Protein AF-A0A016W3Z8-F1 (afdb_monomer)

Foldseek 3Di:
DDPVLVVLLVQLLVLLCVLLPLVLCVLLLCQQAPAVSVCQQQPDWDWDQDPPPGTDIAGDDAGPSVVRSVVSSVVSCVVDDVVSCPDPVSLLSSLVSNLVSVLVSLVSSNVNGPYDPSSLRSVLVNLVVSCVRRPDCSSVVRRPCCSPVPPNPPPDD

Radius of gyration: 17.19 Å; Cα contacts (8 Å, |Δi|>4): 187; chains: 1; bounding box: 48×26×46 Å

Secondary structure (DSSP, 8-state):
--HHHHHHHHHHHHHHHHHT-TTTTHHHHHHHH-HHHHTTT---EEEEEETTTEEEEEE-S--HHHHHHHHHHHHHHHTS-HHHHTSHHHHHHHHHHHHHHHHHHHHHHHTT----HHHHHHHHHHHHHHHHHS--THHHIIIIIHHHSSS------

Organism: NCBI:txid53326

Solvent-accessible surface area (backbone atoms only — not comparable to full-atom values): 8679 Å² total; per-residue (Å²): 133,53,72,70,58,51,54,55,50,50,49,54,49,50,46,42,51,63,31,50,24,67,75,61,40,38,70,53,34,48,14,29,52,33,51,85,43,12,62,70,44,51,77,54,71,44,79,46,78,39,99,89,79,43,78,43,77,43,68,78,63,62,32,56,52,58,45,50,28,52,49,51,33,50,52,66,53,61,78,40,70,63,77,61,61,70,35,71,68,48,42,54,52,38,17,50,49,50,44,48,43,48,47,52,47,50,51,63,22,56,60,86,41,57,46,47,69,61,33,54,53,36,51,39,51,38,39,54,52,45,35,69,76,27,71,44,73,64,44,60,65,53,47,52,53,57,51,67,74,51,83,69,72,75,81,74,132

Nearest PDB structures (foldseek):
  7ope-assembly1_0  TM=2.082E-01  e=1.071E+00  Bacillus subtilis subsp. subtilis str. 168
  7asa-assembly1_0  TM=2.095E-01  e=1.855E+00  Bacillus subtilis subsp. subtilis str. 168
  6oe4-assembly1_A  TM=2.457E-01  e=7.893E+00  Human respiratory syncytial virus A2
  8oud-assembly1_C  TM=1.797E-01  e=3.923E+00  Homo sapiens

Structure (mmCIF, N/CA/C/O backbone):
data_AF-A0A016W3Z8-F1
#
_entry.id   AF-A0A016W3Z8-F1
#
loop_
_atom_site.group_PDB
_atom_site.id
_atom_site.type_symbol
_atom_site.label_atom_id
_atom_site.label_alt_id
_atom_site.label_comp_id
_atom_site.label_asym_id
_atom_site.label_entity_id
_atom_site.label_seq_id
_atom_site.pdbx_PDB_ins_code
_atom_site.Cartn_x
_atom_site.Cartn_y
_atom_site.Cartn_z
_atom_site.occupancy
_atom_site.B_iso_or_equiv
_atom_site.auth_seq_id
_atom_site.auth_comp_id
_atom_site.auth_asym_id
_atom_site.auth_atom_id
_atom_site.pdbx_PDB_model_num
ATOM 1 N N . MET A 1 1 ? 20.934 -11.470 -20.971 1.00 58.12 1 MET A N 1
ATOM 2 C CA . MET A 1 1 ? 20.064 -10.306 -20.715 1.00 58.12 1 MET A CA 1
ATOM 3 C C . MET A 1 1 ? 20.626 -9.186 -21.568 1.00 58.12 1 MET A C 1
ATOM 5 O O . MET A 1 1 ? 21.825 -8.957 -21.464 1.00 58.12 1 MET A O 1
ATOM 9 N N . SER A 1 2 ? 19.848 -8.621 -22.490 1.00 73.06 2 SER A N 1
ATOM 10 C CA . SER A 1 2 ? 20.344 -7.542 -23.360 1.00 73.06 2 SER A CA 1
ATOM 11 C C . SER A 1 2 ? 20.447 -6.221 -22.583 1.00 73.06 2 SER A C 1
ATOM 13 O O . SER A 1 2 ? 19.773 -6.058 -21.563 1.00 73.06 2 SER A O 1
ATOM 15 N N . ASP A 1 3 ? 21.268 -5.275 -23.049 1.00 68.25 3 ASP A N 1
ATOM 16 C CA . ASP A 1 3 ? 21.466 -3.980 -22.373 1.00 68.25 3 ASP A CA 1
ATOM 17 C C . ASP A 1 3 ? 20.152 -3.197 -22.217 1.00 68.25 3 ASP A C 1
ATOM 19 O O . ASP A 1 3 ? 19.869 -2.646 -21.153 1.00 68.25 3 ASP A O 1
ATOM 23 N N . GLU A 1 4 ? 19.273 -3.231 -23.222 1.00 63.00 4 GLU A N 1
ATOM 24 C CA . GLU A 1 4 ? 17.937 -2.630 -23.121 1.00 63.00 4 GLU A CA 1
ATOM 25 C C . GLU A 1 4 ? 17.085 -3.264 -22.015 1.00 63.00 4 GLU A C 1
ATOM 27 O O . GLU A 1 4 ? 16.373 -2.570 -21.290 1.00 63.00 4 GLU A O 1
ATOM 32 N N . GLU A 1 5 ? 17.150 -4.586 -21.865 1.00 62.00 5 GLU A N 1
ATOM 33 C CA . GLU A 1 5 ? 16.403 -5.321 -20.847 1.00 62.00 5 GLU A CA 1
ATOM 34 C C . GLU A 1 5 ? 16.927 -4.999 -19.436 1.00 62.00 5 GLU A C 1
ATOM 36 O O . GLU A 1 5 ? 16.145 -4.847 -18.497 1.00 62.00 5 GLU A O 1
ATOM 41 N N . TYR A 1 6 ? 18.242 -4.804 -19.286 1.00 67.81 6 TYR A N 1
ATOM 42 C CA . TYR A 1 6 ? 18.858 -4.339 -18.041 1.00 67.81 6 TYR A CA 1
ATOM 43 C C . TYR A 1 6 ? 18.392 -2.929 -17.647 1.00 67.81 6 TYR A C 1
ATOM 45 O O . TYR A 1 6 ? 17.962 -2.718 -16.508 1.00 67.81 6 TYR A O 1
ATOM 53 N N . HIS A 1 7 ? 18.413 -1.979 -18.585 1.00 72.06 7 HIS A N 1
ATOM 54 C CA . HIS A 1 7 ? 17.985 -0.600 -18.332 1.00 72.06 7 HIS A CA 1
ATOM 55 C C . HIS A 1 7 ? 16.496 -0.502 -17.975 1.00 72.06 7 HIS A C 1
ATOM 57 O O . HIS A 1 7 ? 16.128 0.229 -17.053 1.00 72.06 7 HIS A O 1
ATOM 63 N N . ARG A 1 8 ? 15.648 -1.297 -18.638 1.00 69.12 8 ARG A N 1
ATOM 64 C CA . ARG A 1 8 ? 14.203 -1.364 -18.361 1.00 69.12 8 ARG A CA 1
ATOM 65 C C . ARG A 1 8 ? 13.907 -1.906 -16.965 1.00 69.12 8 ARG A C 1
ATOM 67 O O . ARG A 1 8 ? 13.070 -1.355 -16.254 1.00 69.12 8 ARG A O 1
ATOM 74 N N . HIS A 1 9 ? 14.611 -2.960 -16.554 1.00 72.88 9 HIS A N 1
ATOM 75 C CA . HIS A 1 9 ? 14.478 -3.510 -15.206 1.00 72.88 9 HIS A CA 1
ATOM 76 C C . HIS A 1 9 ? 14.890 -2.508 -14.132 1.00 72.88 9 HIS A C 1
ATOM 78 O O . HIS A 1 9 ? 14.194 -2.360 -13.129 1.00 72.88 9 HIS A O 1
ATOM 84 N N . LYS A 1 10 ? 16.022 -1.834 -14.349 1.00 81.00 10 LYS A N 1
ATOM 85 C CA . LYS A 1 10 ? 16.549 -0.850 -13.411 1.00 81.00 10 LYS A CA 1
ATOM 86 C C . LYS A 1 10 ? 15.549 0.289 -13.189 1.00 81.00 10 LYS A C 1
ATOM 88 O O . LYS A 1 10 ? 15.242 0.595 -12.045 1.00 81.00 10 LYS A O 1
ATOM 93 N N . PHE A 1 11 ? 14.956 0.813 -14.262 1.00 84.12 11 PHE A N 1
ATOM 94 C CA . PHE A 1 11 ? 13.964 1.886 -14.168 1.00 84.12 11 PHE A CA 1
ATOM 95 C C . PHE A 1 11 ? 12.749 1.524 -13.301 1.00 84.12 11 PHE A C 1
ATOM 97 O O . PHE A 1 11 ? 12.389 2.293 -12.417 1.00 84.12 11 PHE A O 1
ATOM 104 N N . ALA A 1 12 ? 12.118 0.363 -13.525 1.00 81.9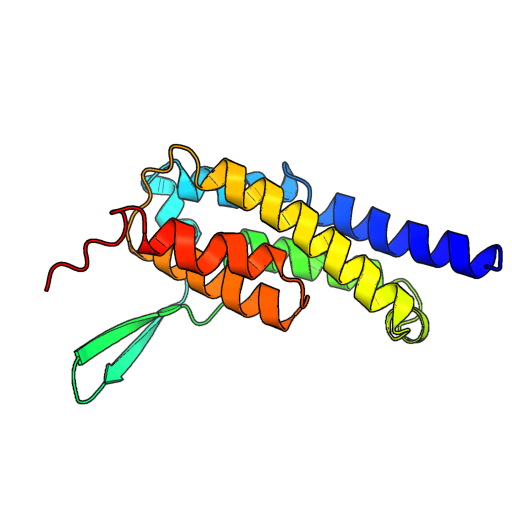4 12 ALA A N 1
ATOM 105 C CA . ALA A 1 12 ? 10.906 -0.010 -12.787 1.00 81.94 12 ALA A CA 1
ATOM 106 C C . ALA A 1 12 ? 11.166 -0.146 -11.275 1.00 81.94 12 ALA A C 1
ATOM 108 O O . ALA A 1 12 ? 10.349 0.283 -10.462 1.00 81.94 12 ALA A O 1
ATOM 109 N N . CYS A 1 13 ? 12.318 -0.709 -10.901 1.00 85.00 13 CYS A N 1
ATOM 110 C CA . CYS A 1 13 ? 12.738 -0.799 -9.505 1.00 85.00 13 CYS A CA 1
ATOM 111 C C . CYS A 1 13 ? 13.093 0.577 -8.918 1.00 85.00 13 CYS A C 1
ATOM 113 O O . CYS A 1 13 ? 12.725 0.858 -7.781 1.00 85.00 13 CYS A O 1
ATOM 115 N N . ASP A 1 14 ? 13.774 1.439 -9.675 1.00 88.31 14 ASP A N 1
ATOM 116 C CA . ASP A 1 14 ? 14.143 2.784 -9.218 1.00 88.31 14 ASP A CA 1
ATOM 117 C C . ASP A 1 14 ? 12.894 3.662 -9.006 1.00 88.31 14 ASP A C 1
ATOM 119 O O . ASP A 1 14 ? 12.776 4.324 -7.976 1.00 88.31 14 ASP A O 1
ATOM 123 N N . ALA A 1 15 ? 11.910 3.587 -9.911 1.00 87.31 15 ALA A N 1
ATOM 124 C CA . ALA A 1 15 ? 10.621 4.264 -9.758 1.00 87.31 15 ALA A CA 1
ATOM 125 C C . ALA A 1 15 ? 9.855 3.769 -8.519 1.00 87.31 15 ALA A C 1
ATOM 127 O O . ALA A 1 15 ? 9.306 4.575 -7.770 1.00 87.31 15 ALA A O 1
ATOM 128 N N . ALA A 1 16 ? 9.856 2.455 -8.258 1.00 88.62 16 ALA A N 1
ATOM 129 C CA . ALA A 1 16 ? 9.254 1.899 -7.046 1.00 88.62 16 ALA A CA 1
ATOM 130 C C . ALA A 1 16 ? 9.920 2.447 -5.776 1.00 88.62 16 ALA A C 1
ATOM 132 O O . ALA A 1 16 ? 9.219 2.883 -4.868 1.00 88.62 16 ALA A O 1
ATOM 133 N N . LYS A 1 17 ? 11.257 2.486 -5.729 1.00 89.31 17 LYS A N 1
ATOM 134 C CA . LYS A 1 17 ? 12.014 3.022 -4.584 1.00 89.31 17 LYS A CA 1
ATOM 135 C C . LYS A 1 17 ? 11.744 4.495 -4.326 1.00 89.31 17 LYS A C 1
ATOM 137 O O . LYS A 1 17 ? 11.668 4.901 -3.173 1.00 89.31 17 LYS A O 1
ATOM 142 N N . GLU A 1 18 ? 11.610 5.285 -5.383 1.00 89.44 18 GLU A N 1
ATOM 143 C CA . GLU A 1 18 ? 11.304 6.708 -5.274 1.00 89.44 18 GLU A CA 1
ATOM 144 C C . GLU A 1 18 ? 9.881 6.929 -4.737 1.00 89.44 18 GLU A C 1
ATOM 146 O O . GLU A 1 18 ? 9.680 7.639 -3.749 1.00 89.44 18 GLU A O 1
ATOM 151 N N . CYS A 1 19 ? 8.887 6.274 -5.342 1.00 89.75 19 CYS A N 1
ATOM 152 C CA . CYS A 1 19 ? 7.483 6.488 -4.994 1.00 89.75 19 CYS A CA 1
ATOM 153 C C . CYS A 1 19 ? 7.090 5.855 -3.650 1.00 89.75 19 CYS A C 1
ATOM 155 O O . CYS A 1 19 ? 6.269 6.423 -2.934 1.00 89.75 19 CYS A O 1
ATOM 157 N N . LEU A 1 20 ? 7.686 4.715 -3.288 1.00 89.69 20 LEU A N 1
ATOM 158 C CA . LEU A 1 20 ? 7.396 3.956 -2.062 1.00 89.69 20 LEU A CA 1
ATOM 159 C C . LEU A 1 20 ? 8.522 4.068 -1.026 1.00 89.69 20 LEU A C 1
ATOM 161 O O . LEU A 1 20 ? 8.727 3.164 -0.217 1.00 89.69 20 LEU A O 1
ATOM 165 N N . SER A 1 21 ? 9.281 5.163 -1.061 1.00 87.38 21 SER A N 1
ATOM 166 C CA . SER A 1 21 ? 10.305 5.427 -0.054 1.00 87.38 21 SER A CA 1
ATOM 167 C C . SER A 1 21 ? 9.687 5.546 1.348 1.00 87.38 21 SER A C 1
ATOM 169 O O . SER A 1 21 ? 8.541 5.978 1.503 1.00 87.38 21 SER A O 1
ATOM 171 N N . GLN A 1 22 ? 10.471 5.246 2.389 1.00 81.44 22 GLN A N 1
ATOM 172 C CA . GLN A 1 22 ? 10.055 5.469 3.781 1.00 81.44 22 GLN A CA 1
ATOM 173 C C . GLN A 1 22 ? 9.631 6.925 4.037 1.00 81.44 22 GLN A C 1
ATOM 175 O O . GLN A 1 22 ? 8.751 7.175 4.855 1.00 81.44 22 GLN A O 1
ATOM 180 N N . GLN A 1 23 ? 10.222 7.892 3.325 1.00 86.31 23 GLN A N 1
ATOM 181 C CA . GLN A 1 23 ? 9.833 9.297 3.424 1.00 86.31 23 GLN A CA 1
ATOM 182 C C . GLN A 1 23 ? 8.446 9.541 2.815 1.00 86.31 23 GLN A C 1
ATOM 184 O O . GLN A 1 23 ? 7.617 10.202 3.438 1.00 86.31 23 GLN A O 1
ATOM 189 N N . SER A 1 24 ? 8.173 8.981 1.632 1.00 86.62 24 SER A N 1
ATOM 190 C CA . SER A 1 24 ? 6.877 9.094 0.945 1.00 86.62 24 SER A CA 1
ATOM 191 C C . SER A 1 24 ? 5.747 8.463 1.759 1.00 86.62 24 SER A C 1
ATOM 193 O O . SER A 1 24 ? 4.626 8.967 1.776 1.00 86.62 24 SER A O 1
ATOM 195 N N . LEU A 1 25 ? 6.056 7.380 2.473 1.00 89.06 25 LEU A N 1
ATOM 196 C CA . LEU A 1 25 ? 5.115 6.656 3.322 1.00 89.06 25 LEU A CA 1
ATOM 197 C C . LEU A 1 25 ? 5.146 7.117 4.785 1.00 89.06 25 LEU A C 1
ATOM 199 O O . LEU A 1 25 ? 4.440 6.554 5.616 1.00 89.06 25 LEU A O 1
ATOM 203 N N . ARG A 1 26 ? 5.902 8.164 5.132 1.00 89.00 26 ARG A N 1
ATOM 204 C CA . ARG A 1 26 ? 5.995 8.642 6.517 1.00 89.00 26 ARG A CA 1
ATOM 205 C C . ARG A 1 26 ? 4.633 8.954 7.164 1.00 89.00 26 ARG A C 1
ATOM 207 O O . ARG A 1 26 ? 4.435 8.507 8.293 1.00 89.00 26 ARG A O 1
ATOM 214 N N . PRO A 1 27 ? 3.668 9.600 6.473 1.00 88.69 27 PRO A N 1
ATOM 215 C CA . PRO A 1 27 ? 2.341 9.850 7.044 1.00 88.69 27 PRO A CA 1
ATOM 216 C C . PRO A 1 27 ? 1.600 8.570 7.449 1.00 88.69 27 PRO A C 1
ATOM 218 O O . PRO A 1 27 ? 0.825 8.572 8.402 1.00 88.69 27 PRO A O 1
ATOM 221 N N . TYR A 1 28 ? 1.858 7.468 6.742 1.00 87.00 28 TYR A N 1
ATOM 222 C CA . TYR A 1 28 ? 1.313 6.157 7.071 1.00 87.00 28 TYR A CA 1
ATOM 223 C C . TYR A 1 28 ? 1.864 5.640 8.407 1.00 87.00 28 TYR A C 1
ATOM 225 O O . TYR A 1 28 ? 1.114 5.214 9.285 1.00 87.00 28 TYR A O 1
ATOM 233 N N . VAL A 1 29 ? 3.187 5.721 8.572 1.00 84.88 29 VAL A N 1
ATOM 234 C CA . VAL A 1 29 ? 3.901 5.296 9.786 1.00 84.88 29 VAL A CA 1
ATOM 235 C C . VAL A 1 29 ? 3.470 6.131 10.994 1.00 84.88 29 VAL A C 1
ATOM 237 O O . VAL A 1 29 ? 3.190 5.593 12.066 1.00 84.88 29 VAL A O 1
ATOM 240 N N . ASP A 1 30 ? 3.367 7.450 10.821 1.00 86.81 30 ASP A N 1
ATOM 241 C CA . ASP A 1 30 ? 2.950 8.360 11.892 1.00 86.81 30 ASP A CA 1
ATOM 242 C C . ASP A 1 30 ? 1.528 8.041 12.373 1.00 86.81 30 ASP A C 1
ATOM 244 O O . ASP A 1 30 ? 1.259 8.033 13.571 1.00 86.81 30 ASP A O 1
ATOM 248 N N . ALA A 1 31 ? 0.625 7.682 11.463 1.00 83.75 31 ALA A N 1
ATOM 249 C CA . ALA A 1 31 ? -0.743 7.319 11.808 1.00 83.75 31 ALA A CA 1
ATOM 250 C C . ALA A 1 31 ? -0.879 5.950 12.510 1.00 83.75 31 ALA A C 1
ATOM 252 O O . ALA A 1 31 ? -1.858 5.733 13.228 1.00 83.75 31 ALA A O 1
ATOM 253 N N . CYS A 1 32 ? 0.113 5.060 12.383 1.00 81.06 32 CYS A N 1
ATOM 254 C CA . CYS A 1 32 ? 0.196 3.809 13.152 1.00 81.06 32 CYS A CA 1
ATOM 255 C C . CYS A 1 32 ? 0.792 4.002 14.559 1.00 81.06 32 CYS A C 1
ATOM 257 O O . CYS A 1 32 ? 0.563 3.191 15.452 1.00 81.06 32 CYS A O 1
ATOM 259 N N . THR A 1 33 ? 1.552 5.074 14.776 1.00 81.88 33 THR A N 1
ATOM 260 C CA . THR A 1 33 ? 2.241 5.336 16.052 1.00 81.88 33 THR A CA 1
ATOM 261 C C . THR A 1 33 ? 1.570 6.429 16.880 1.00 81.88 33 THR A C 1
ATOM 263 O O . THR A 1 33 ? 1.765 6.486 18.091 1.00 81.88 33 THR A O 1
ATOM 266 N N . GLN A 1 34 ? 0.760 7.284 16.253 1.00 84.31 34 GLN A N 1
ATOM 267 C CA . GLN A 1 34 ? 0.099 8.415 16.894 1.00 84.31 34 GLN A CA 1
ATOM 268 C C . GLN A 1 34 ? -1.424 8.333 16.683 1.00 84.31 34 GLN A C 1
ATOM 270 O O . GLN A 1 34 ? -1.897 8.608 15.575 1.00 84.31 34 GLN A O 1
ATOM 275 N N . PRO A 1 35 ? -2.223 8.045 17.732 1.00 79.56 35 PRO A N 1
ATOM 276 C CA . PRO A 1 35 ? -3.679 7.891 17.629 1.00 79.56 35 PRO A CA 1
ATOM 277 C C . PRO A 1 35 ? -4.399 9.033 16.899 1.00 79.56 35 PRO A C 1
ATOM 279 O O . PRO A 1 35 ? -5.310 8.788 16.111 1.00 79.56 35 PRO A O 1
ATOM 282 N N . ALA A 1 36 ? -3.962 10.279 17.117 1.00 80.94 36 ALA A N 1
ATOM 283 C CA . ALA A 1 36 ? -4.549 11.467 16.494 1.00 80.94 36 ALA A CA 1
ATOM 284 C C . ALA A 1 36 ? -4.415 11.473 14.960 1.00 80.94 36 ALA A C 1
ATOM 286 O O . ALA A 1 36 ? -5.286 11.988 14.264 1.00 80.94 36 ALA A O 1
ATOM 287 N N . HIS A 1 37 ? -3.348 10.869 14.433 1.00 80.94 37 HIS A N 1
ATOM 288 C CA . HIS A 1 37 ? -3.103 10.756 12.997 1.00 80.94 37 HIS A CA 1
ATOM 289 C C . HIS A 1 37 ? -3.788 9.523 12.391 1.00 80.94 37 HIS A C 1
ATOM 291 O O . HIS A 1 37 ? -4.055 9.508 11.191 1.00 80.94 37 HIS A O 1
ATOM 297 N N . GLY A 1 38 ? -4.152 8.525 13.206 1.00 76.12 38 GLY A N 1
ATOM 298 C CA . GLY A 1 38 ? -4.851 7.310 12.770 1.00 76.12 38 GLY A CA 1
ATOM 299 C C . GLY A 1 38 ? -6.163 7.580 12.024 1.00 76.12 38 GLY A C 1
ATOM 300 O O . GLY A 1 38 ? -6.487 6.892 11.058 1.00 76.12 38 GLY A O 1
ATOM 301 N N . MET A 1 39 ? -6.880 8.643 12.399 1.00 72.81 39 MET A N 1
ATOM 302 C CA . MET A 1 39 ? -8.112 9.055 11.716 1.00 72.81 39 MET A CA 1
ATOM 303 C C . MET A 1 39 ? -7.898 9.552 10.280 1.00 72.81 39 MET A C 1
ATOM 305 O O . MET A 1 39 ? -8.839 9.529 9.495 1.00 72.81 39 MET A O 1
ATOM 309 N N . LEU A 1 40 ? -6.684 9.978 9.922 1.00 77.38 40 LEU A N 1
ATOM 310 C CA . LEU A 1 40 ? -6.346 10.421 8.562 1.00 77.38 40 LEU A CA 1
ATOM 311 C C . LEU A 1 40 ? -6.065 9.245 7.617 1.00 77.38 40 LEU A C 1
ATOM 313 O O . LEU A 1 40 ? -6.033 9.417 6.401 1.00 77.38 40 LEU A O 1
ATOM 317 N N . LEU A 1 41 ? -5.842 8.057 8.181 1.00 80.75 41 LEU A N 1
ATOM 318 C CA . LEU A 1 41 ? -5.525 6.830 7.455 1.00 80.75 41 LEU A CA 1
ATOM 319 C C . LEU A 1 41 ? -6.810 6.166 6.926 1.00 80.75 41 LEU A C 1
ATOM 321 O O . LEU A 1 41 ? -6.830 5.617 5.830 1.00 80.75 41 LEU A O 1
ATOM 325 N N . ALA A 1 42 ? -7.886 6.274 7.701 1.00 74.62 42 ALA A N 1
ATOM 326 C CA . ALA A 1 42 ? -9.110 5.500 7.581 1.00 74.62 42 ALA A CA 1
ATOM 327 C C . ALA A 1 42 ? -10.314 6.406 7.249 1.00 74.62 42 ALA A C 1
ATOM 329 O O . ALA A 1 42 ? -11.202 6.575 8.086 1.00 74.62 42 ALA A O 1
ATOM 330 N N . LEU A 1 43 ? -10.328 7.013 6.056 1.00 78.62 43 LEU A N 1
ATOM 331 C CA . LEU A 1 43 ? -11.289 8.073 5.702 1.00 78.62 43 LEU A CA 1
ATOM 332 C C . LEU A 1 43 ? -12.625 7.576 5.130 1.00 78.62 43 LEU A C 1
ATOM 334 O O . LEU A 1 43 ? -13.656 8.165 5.448 1.00 78.62 43 LEU A O 1
ATOM 338 N N . GLU A 1 44 ? -12.631 6.518 4.315 1.00 87.44 44 GLU A N 1
ATOM 339 C CA . GLU A 1 44 ? -13.855 6.034 3.657 1.00 87.44 44 GLU A CA 1
ATOM 340 C C . GLU A 1 44 ? -14.207 4.616 4.098 1.00 87.44 44 GLU A C 1
ATOM 342 O O . GLU A 1 44 ? -13.431 3.673 3.922 1.00 87.44 44 GLU A O 1
ATOM 347 N N . TRP A 1 45 ? -15.404 4.491 4.671 1.00 91.38 45 TRP A N 1
ATOM 348 C CA . TRP A 1 45 ? -15.914 3.264 5.263 1.00 91.38 45 TRP A CA 1
ATOM 349 C C . TRP A 1 45 ? -17.346 3.013 4.830 1.00 91.38 45 TRP A C 1
ATOM 351 O O . TRP A 1 45 ? -18.162 3.935 4.756 1.00 91.38 45 TRP A O 1
ATOM 361 N N . GLU A 1 46 ? -17.654 1.746 4.606 1.00 92.44 46 GLU A N 1
ATOM 362 C CA . GLU A 1 46 ? -18.998 1.270 4.329 1.00 92.44 46 GLU A CA 1
ATOM 363 C C . GLU A 1 46 ? -19.535 0.494 5.531 1.00 92.44 46 GLU A C 1
ATOM 365 O O . GLU A 1 46 ? -18.805 -0.240 6.203 1.00 92.44 46 GLU A O 1
ATOM 370 N N . ARG A 1 47 ? -20.831 0.671 5.804 1.00 93.06 47 ARG A N 1
ATOM 371 C CA . ARG A 1 47 ? -21.557 -0.111 6.803 1.00 93.06 47 ARG A CA 1
ATOM 372 C C . ARG A 1 47 ? -22.164 -1.321 6.111 1.00 93.06 47 ARG A C 1
ATOM 374 O O . ARG A 1 47 ? -23.032 -1.158 5.259 1.00 93.06 47 ARG A O 1
ATOM 381 N N . LEU A 1 48 ? -21.728 -2.510 6.503 1.00 91.44 48 LEU A N 1
ATOM 382 C CA . LEU A 1 48 ? -22.262 -3.774 6.012 1.00 91.44 48 LEU A CA 1
ATOM 383 C C . LEU A 1 48 ? -23.083 -4.431 7.115 1.00 91.44 48 LEU A C 1
ATOM 385 O O . LEU A 1 48 ? -22.595 -4.610 8.228 1.00 91.44 48 LEU A O 1
ATOM 389 N N . GLU A 1 49 ? -24.326 -4.785 6.810 1.00 94.06 49 GLU A N 1
ATOM 390 C CA . GLU A 1 49 ? -25.176 -5.573 7.700 1.00 94.06 49 GLU A CA 1
ATOM 391 C C . GLU A 1 49 ? -24.978 -7.057 7.384 1.00 94.06 49 GLU A C 1
ATOM 393 O O . GLU A 1 49 ? -25.223 -7.498 6.260 1.00 94.06 49 GLU A O 1
ATOM 398 N N . LEU A 1 50 ? -24.474 -7.810 8.361 1.00 91.31 50 LEU A N 1
ATOM 399 C CA . LEU A 1 50 ? -24.268 -9.251 8.266 1.00 91.31 50 LEU A CA 1
ATOM 400 C C . LEU A 1 50 ? -25.239 -9.965 9.204 1.00 91.31 50 LEU A C 1
ATOM 402 O O . LEU A 1 50 ? -25.322 -9.616 10.381 1.00 91.31 50 LEU A O 1
ATOM 406 N N . ASP A 1 51 ? -25.902 -11.007 8.704 1.00 87.88 51 ASP A N 1
ATOM 407 C CA . ASP A 1 51 ? -26.966 -11.730 9.419 1.00 87.88 51 ASP A CA 1
ATOM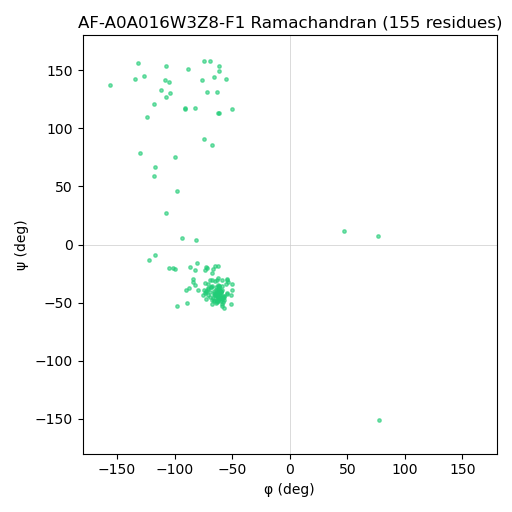 408 C C . ASP A 1 51 ? -26.545 -12.231 10.817 1.00 87.88 51 ASP A C 1
ATOM 410 O O . ASP A 1 51 ? -27.353 -12.283 11.741 1.00 87.88 51 ASP A O 1
ATOM 414 N N . GLU A 1 52 ? -25.270 -12.587 10.987 1.00 90.00 52 GLU A N 1
ATOM 415 C CA . GLU A 1 52 ? -24.741 -13.240 12.194 1.00 90.00 52 GLU A CA 1
ATOM 416 C C . GLU A 1 52 ? -24.032 -12.275 13.158 1.00 90.00 52 GLU A C 1
ATOM 418 O O . GLU A 1 52 ? -23.866 -12.588 14.337 1.00 90.00 52 GLU A O 1
ATOM 423 N N . VAL A 1 53 ? -23.586 -11.115 12.665 1.00 85.62 53 VAL A N 1
ATOM 424 C CA . VAL A 1 53 ? -22.684 -10.192 13.387 1.00 85.62 53 VAL A CA 1
ATOM 425 C C . VAL A 1 53 ? -23.305 -8.797 13.549 1.00 85.62 53 VAL A C 1
ATOM 427 O O . VAL A 1 53 ? -22.839 -7.995 14.356 1.00 85.62 53 VAL A O 1
ATOM 430 N N . GLY A 1 54 ? -24.387 -8.501 12.827 1.00 89.69 54 GLY A N 1
ATOM 431 C CA . GLY A 1 54 ? -24.996 -7.177 12.778 1.00 89.69 54 GLY A CA 1
ATOM 432 C C . GLY A 1 54 ? -24.217 -6.221 11.873 1.00 89.69 54 GLY A C 1
ATOM 433 O O . GLY A 1 54 ? -23.598 -6.629 10.891 1.00 89.69 54 GLY A O 1
ATOM 434 N N . ILE A 1 55 ? -24.275 -4.923 12.179 1.00 91.12 55 ILE A N 1
ATOM 435 C CA . ILE A 1 55 ? -23.651 -3.888 11.350 1.00 91.12 55 ILE A CA 1
ATOM 436 C C . ILE A 1 55 ? -22.163 -3.778 11.679 1.00 91.12 55 ILE A C 1
ATOM 438 O O . ILE A 1 55 ? -21.800 -3.358 12.778 1.00 91.12 55 ILE A O 1
ATOM 442 N N . ILE A 1 56 ? -21.316 -4.062 10.694 1.00 89.06 56 ILE A N 1
ATOM 443 C CA . ILE A 1 56 ? -19.875 -3.823 10.752 1.00 89.06 56 ILE A CA 1
ATOM 444 C C . ILE A 1 56 ? -19.490 -2.643 9.860 1.00 89.06 56 ILE A C 1
ATOM 446 O O . ILE A 1 56 ? -20.158 -2.345 8.872 1.00 89.06 56 ILE A O 1
ATOM 450 N N . GLU A 1 57 ? -18.397 -1.971 10.200 1.00 89.19 57 GLU A N 1
ATOM 451 C CA . GLU A 1 57 ? -17.779 -0.959 9.345 1.00 89.19 57 GLU A CA 1
ATOM 452 C C . GLU A 1 57 ? -16.534 -1.562 8.700 1.00 89.19 57 GLU A C 1
ATOM 454 O O . GLU A 1 57 ? -15.688 -2.123 9.401 1.00 89.19 57 GLU A O 1
ATOM 459 N N . VAL A 1 58 ? -16.404 -1.430 7.379 1.00 89.12 58 VAL A N 1
ATOM 460 C CA . VAL A 1 58 ? -15.212 -1.869 6.640 1.00 89.12 58 VAL A CA 1
ATOM 461 C C . VAL A 1 58 ? -14.639 -0.746 5.774 1.00 89.12 58 VAL A C 1
ATOM 463 O O . VAL A 1 58 ? -15.411 0.048 5.231 1.00 89.12 58 VAL A O 1
ATOM 466 N N . PRO A 1 59 ? -13.308 -0.660 5.611 1.00 91.75 59 PRO A N 1
ATOM 467 C CA . PRO A 1 59 ? -12.708 0.244 4.644 1.00 91.75 59 PRO A CA 1
ATOM 468 C C . PRO A 1 59 ? -13.080 -0.172 3.224 1.00 91.75 59 PRO A C 1
ATOM 470 O O . PRO A 1 59 ? -13.138 -1.366 2.920 1.00 91.75 59 PRO A O 1
ATOM 473 N N . ILE A 1 60 ? -13.270 0.814 2.349 1.00 91.44 60 ILE A N 1
ATOM 474 C CA . ILE A 1 60 ? -13.572 0.579 0.925 1.00 91.44 60 ILE A CA 1
ATOM 475 C C . ILE A 1 60 ? -12.503 1.120 -0.027 1.00 91.44 60 ILE A C 1
ATOM 477 O O . ILE A 1 60 ? -12.518 0.814 -1.219 1.00 91.44 60 ILE A O 1
ATOM 481 N N . VAL A 1 61 ? -11.542 1.884 0.493 1.00 91.75 61 VAL A N 1
ATOM 482 C CA . VAL A 1 61 ? -10.431 2.451 -0.276 1.00 91.75 61 VAL A CA 1
ATOM 483 C C . VAL A 1 61 ? -9.103 2.213 0.424 1.00 91.75 61 VAL A C 1
ATOM 485 O O . VAL A 1 61 ? -9.039 2.023 1.640 1.00 91.75 61 VAL A O 1
ATOM 488 N N . LEU A 1 62 ? -8.031 2.226 -0.369 1.00 91.88 62 LEU A N 1
ATOM 489 C CA . LEU A 1 62 ? -6.673 2.255 0.160 1.00 91.88 62 LEU A CA 1
ATOM 490 C C . LEU A 1 62 ? -6.463 3.523 0.980 1.00 91.88 62 LEU A C 1
ATOM 492 O O . LEU A 1 62 ? -7.006 4.578 0.648 1.00 91.88 62 LEU A O 1
ATOM 496 N N . SER A 1 63 ? -5.607 3.438 1.991 1.00 91.62 63 SER A N 1
ATOM 497 C CA . SER A 1 63 ? -5.242 4.625 2.755 1.00 91.62 63 SER A CA 1
ATOM 498 C C . SER A 1 63 ? -4.686 5.743 1.859 1.00 91.62 63 SER A C 1
ATOM 500 O O . SER A 1 63 ? -3.921 5.464 0.926 1.00 91.62 63 SER A O 1
ATOM 502 N N . PRO A 1 64 ? -4.998 7.024 2.134 1.00 91.25 64 PRO A N 1
ATOM 503 C CA . PRO A 1 64 ? -4.591 8.128 1.264 1.00 91.25 64 PRO A CA 1
ATOM 504 C C . PRO A 1 64 ? -3.079 8.205 0.979 1.00 91.25 64 PRO A C 1
ATOM 506 O O . PRO A 1 64 ? -2.711 8.430 -0.181 1.00 91.25 64 PRO A O 1
ATOM 509 N N . PRO A 1 65 ? -2.173 7.985 1.963 1.00 90.56 65 PRO A N 1
ATOM 510 C CA . PRO A 1 65 ? -0.735 7.976 1.694 1.00 90.56 65 PRO A CA 1
ATOM 511 C C . PRO A 1 65 ? -0.334 6.868 0.716 1.00 90.56 65 PRO A C 1
ATOM 513 O O . PRO A 1 65 ? 0.448 7.103 -0.207 1.00 90.56 65 PRO A O 1
ATOM 516 N N . LEU A 1 66 ? -0.909 5.673 0.874 1.00 90.88 66 LEU A N 1
ATOM 517 C CA . LEU A 1 66 ? -0.615 4.533 0.016 1.00 90.88 66 LEU A CA 1
ATOM 518 C C . LEU A 1 66 ? -1.206 4.716 -1.385 1.00 90.88 66 LEU A C 1
ATOM 520 O O . LEU A 1 66 ? -0.515 4.483 -2.377 1.00 90.88 66 LEU A O 1
ATOM 524 N N . GLN A 1 67 ? -2.449 5.189 -1.481 1.00 91.75 67 GLN A N 1
ATOM 525 C CA . GLN A 1 67 ? -3.095 5.516 -2.751 1.00 91.75 67 GLN A CA 1
ATOM 526 C C . GLN A 1 67 ? -2.279 6.551 -3.535 1.00 91.75 67 GLN A C 1
ATOM 528 O O . GLN A 1 67 ? -2.032 6.363 -4.725 1.00 91.75 67 GLN A O 1
ATOM 533 N N . THR A 1 68 ? -1.806 7.604 -2.862 1.00 92.38 68 THR A N 1
ATOM 534 C CA . THR A 1 68 ? -0.967 8.648 -3.471 1.00 92.38 68 THR A CA 1
ATOM 535 C C . THR A 1 68 ? 0.346 8.071 -3.994 1.00 92.38 68 THR A C 1
ATOM 537 O O . THR A 1 68 ? 0.728 8.339 -5.135 1.00 92.38 68 THR A O 1
ATOM 540 N N . ALA A 1 69 ? 1.020 7.237 -3.199 1.00 92.31 69 ALA A N 1
ATOM 541 C CA . ALA A 1 69 ? 2.283 6.620 -3.590 1.00 92.31 69 ALA A CA 1
ATOM 542 C C . ALA A 1 69 ? 2.120 5.661 -4.784 1.00 92.31 69 ALA A C 1
ATOM 544 O O . ALA A 1 69 ? 2.914 5.695 -5.728 1.00 92.31 69 ALA A O 1
ATOM 545 N N . LEU A 1 70 ? 1.065 4.841 -4.785 1.00 92.00 70 LEU A N 1
ATOM 546 C CA . LEU A 1 70 ? 0.759 3.930 -5.891 1.00 92.00 70 LEU A CA 1
ATOM 547 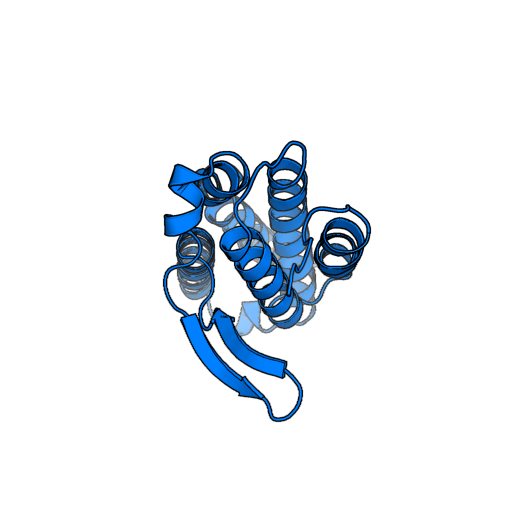C C . LEU A 1 70 ? 0.330 4.677 -7.154 1.00 92.00 70 LEU A C 1
ATOM 549 O O . LEU A 1 70 ? 0.713 4.278 -8.254 1.00 92.00 70 LEU A O 1
ATOM 553 N N . PHE A 1 71 ? -0.416 5.772 -7.012 1.00 92.12 71 PHE A N 1
ATOM 554 C CA . PHE A 1 71 ? -0.758 6.635 -8.135 1.00 92.12 71 PHE A CA 1
ATOM 555 C C . PHE A 1 71 ? 0.501 7.260 -8.745 1.00 92.12 71 PHE A C 1
ATOM 557 O O . PHE A 1 71 ? 0.709 7.144 -9.952 1.00 92.12 71 PHE A O 1
ATOM 564 N N . ALA A 1 72 ? 1.39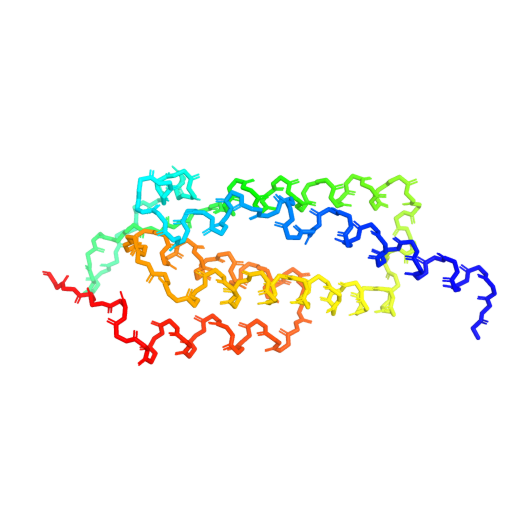2 7.823 -7.924 1.00 91.81 72 ALA A N 1
ATOM 565 C CA . ALA A 1 72 ? 2.669 8.368 -8.385 1.00 91.81 72 ALA A CA 1
ATOM 566 C C . ALA A 1 72 ? 3.519 7.309 -9.106 1.00 91.81 72 ALA A C 1
ATOM 568 O O . ALA A 1 72 ? 4.034 7.570 -10.196 1.00 91.81 72 ALA A O 1
ATOM 569 N N . LEU A 1 73 ? 3.593 6.093 -8.549 1.00 90.38 73 LEU A N 1
ATOM 570 C CA . LEU A 1 73 ? 4.255 4.964 -9.198 1.00 90.38 73 LEU A CA 1
ATOM 571 C C . LEU A 1 73 ? 3.612 4.659 -10.555 1.00 90.38 73 LEU A C 1
ATOM 573 O O . LEU A 1 73 ? 4.319 4.519 -11.548 1.00 90.38 73 LEU A O 1
ATOM 577 N N . SER A 1 74 ? 2.281 4.596 -10.625 1.00 88.38 74 SER A N 1
ATOM 578 C CA . SER A 1 74 ? 1.565 4.320 -11.874 1.00 88.38 74 SER A CA 1
ATOM 579 C C . SER A 1 74 ? 1.836 5.374 -12.952 1.00 88.38 74 SER A C 1
ATOM 581 O O . SER A 1 74 ? 2.068 5.008 -14.103 1.00 88.38 74 SER A O 1
ATOM 583 N N . CYS A 1 75 ? 1.910 6.655 -12.578 1.00 88.62 75 CYS A N 1
ATOM 584 C CA . CYS A 1 75 ? 2.258 7.746 -13.486 1.00 88.62 75 CYS A CA 1
ATOM 585 C C . CYS A 1 75 ? 3.686 7.587 -14.017 1.00 88.62 75 CYS A C 1
ATOM 587 O O . CYS A 1 75 ? 3.895 7.586 -15.229 1.00 88.62 75 CYS A O 1
ATOM 589 N N . ARG A 1 76 ? 4.658 7.365 -13.122 1.00 86.94 76 ARG A N 1
ATOM 590 C CA . ARG A 1 76 ? 6.073 7.179 -13.489 1.00 86.94 76 ARG A CA 1
ATOM 591 C C . ARG A 1 76 ? 6.299 5.957 -14.366 1.00 86.94 76 ARG A C 1
ATOM 593 O O . ARG A 1 76 ? 7.121 5.983 -15.275 1.00 86.94 76 ARG A O 1
ATOM 600 N N . LEU A 1 77 ? 5.561 4.884 -14.114 1.00 84.25 77 LEU A N 1
ATOM 601 C CA . LEU A 1 77 ? 5.590 3.696 -14.953 1.00 84.25 77 LEU A CA 1
ATOM 602 C C . LEU A 1 77 ? 4.910 3.949 -16.311 1.00 84.25 77 LEU A C 1
ATOM 604 O O . LEU A 1 77 ? 5.408 3.471 -17.327 1.00 84.25 77 LEU A O 1
ATOM 608 N N . GLY A 1 78 ? 3.822 4.725 -16.349 1.00 81.50 78 GLY A N 1
ATOM 609 C CA . GLY A 1 78 ? 3.078 5.068 -17.566 1.00 81.50 78 GLY A CA 1
ATOM 610 C C . GLY A 1 78 ? 3.828 5.970 -18.552 1.00 81.50 78 GLY A C 1
ATOM 611 O O . GLY A 1 78 ? 3.565 5.900 -19.752 1.00 81.50 78 GLY A O 1
ATOM 612 N N . GLU A 1 79 ? 4.800 6.758 -18.083 1.00 79.19 79 GLU A N 1
ATOM 613 C CA . GLU A 1 79 ? 5.731 7.510 -18.943 1.00 79.19 79 GLU A CA 1
ATOM 614 C C . GLU A 1 79 ? 6.593 6.588 -19.827 1.00 79.19 79 GLU A C 1
ATOM 616 O O . GLU A 1 79 ? 7.126 7.011 -20.855 1.00 79.19 79 GLU A O 1
ATOM 621 N N . VAL A 1 80 ? 6.699 5.305 -19.468 1.00 68.88 80 VAL A N 1
ATOM 622 C CA . VAL A 1 80 ? 7.395 4.277 -20.240 1.00 68.88 80 VAL A CA 1
ATOM 623 C C . VAL A 1 80 ? 6.368 3.387 -20.940 1.00 68.88 80 VAL A C 1
ATOM 625 O O . VAL A 1 80 ? 5.338 3.027 -20.382 1.00 68.88 80 VAL A O 1
ATOM 628 N N . CYS A 1 81 ? 6.637 3.000 -22.192 1.00 65.81 81 CYS A N 1
ATOM 629 C CA . CYS A 1 81 ? 5.702 2.220 -23.007 1.00 65.81 81 CYS A CA 1
ATOM 630 C C . CYS A 1 81 ? 5.161 0.977 -22.260 1.00 65.81 81 CYS A C 1
ATOM 632 O O . CYS A 1 81 ? 5.914 0.051 -21.947 1.00 65.81 81 CYS A O 1
ATOM 634 N N . VAL A 1 82 ? 3.840 0.953 -22.031 1.00 65.31 82 VAL A N 1
ATOM 635 C CA . VAL A 1 82 ? 3.082 -0.029 -21.224 1.00 65.31 82 VAL A CA 1
ATOM 636 C C . VAL A 1 82 ? 3.401 -1.484 -21.584 1.00 65.31 82 VAL A C 1
ATOM 638 O O . VAL A 1 82 ? 3.472 -2.338 -20.701 1.00 65.31 82 VAL A O 1
ATOM 641 N N . ALA A 1 83 ? 3.684 -1.773 -22.859 1.00 66.62 83 ALA A N 1
ATOM 642 C CA . ALA A 1 83 ? 4.056 -3.111 -23.327 1.00 66.62 83 ALA A CA 1
ATOM 643 C C . ALA A 1 83 ? 5.256 -3.718 -22.562 1.00 66.62 83 ALA A C 1
ATOM 645 O O . ALA A 1 83 ? 5.317 -4.932 -22.374 1.00 66.62 83 ALA A O 1
ATOM 646 N N . HIS A 1 84 ? 6.175 -2.887 -22.058 1.00 64.25 84 HIS A N 1
ATOM 647 C CA . HIS A 1 84 ? 7.367 -3.319 -21.318 1.00 64.25 84 HIS A CA 1
ATOM 648 C C . HIS A 1 84 ? 7.050 -3.796 -19.893 1.00 64.25 84 HIS A C 1
ATOM 650 O O . HIS A 1 84 ? 7.604 -4.794 -19.421 1.00 64.25 84 HIS A O 1
ATOM 656 N N . LEU A 1 85 ? 6.119 -3.113 -19.223 1.00 65.69 85 LEU A N 1
ATOM 657 C CA . LEU A 1 85 ? 5.655 -3.441 -17.870 1.00 65.69 85 LEU A CA 1
ATOM 658 C C . LEU A 1 85 ? 4.781 -4.693 -17.853 1.00 65.69 85 LEU A C 1
ATOM 660 O O . LEU A 1 85 ? 4.639 -5.348 -16.824 1.00 65.69 85 LEU A O 1
ATOM 664 N N . LEU A 1 86 ? 4.231 -5.064 -19.009 1.00 69.25 86 LEU A N 1
ATOM 665 C CA . LEU A 1 86 ? 3.445 -6.276 -19.195 1.00 69.25 86 LEU A CA 1
ATOM 666 C C . LEU A 1 86 ? 4.304 -7.539 -19.399 1.00 69.25 86 LEU A C 1
ATOM 668 O O . LEU A 1 86 ? 3.752 -8.629 -19.582 1.00 69.25 86 LEU A O 1
ATOM 672 N N . SER A 1 87 ? 5.634 -7.465 -19.314 1.00 81.69 87 SER A N 1
ATOM 673 C CA . SER A 1 87 ? 6.454 -8.681 -19.278 1.00 81.69 87 SER A CA 1
ATOM 674 C C . SER A 1 87 ? 6.390 -9.359 -17.900 1.00 81.69 87 SER A C 1
ATOM 676 O O . SER A 1 87 ? 6.364 -8.714 -16.849 1.00 81.69 87 SER A O 1
ATOM 678 N N . ARG A 1 88 ? 6.360 -10.699 -17.882 1.00 82.44 88 ARG A N 1
ATOM 679 C CA . ARG A 1 88 ? 6.256 -11.483 -16.635 1.00 82.44 88 ARG A CA 1
ATOM 680 C C . ARG A 1 88 ? 7.449 -11.250 -15.699 1.00 82.44 88 ARG A C 1
ATOM 682 O O . ARG A 1 88 ? 7.262 -11.220 -14.485 1.00 82.44 88 ARG A O 1
ATOM 689 N N . SER A 1 89 ? 8.653 -11.101 -16.251 1.00 81.81 89 SER A N 1
ATOM 690 C CA . SER A 1 89 ? 9.891 -10.857 -15.501 1.00 81.81 89 SER A CA 1
ATOM 691 C C . SER A 1 89 ? 9.873 -9.499 -14.800 1.00 81.81 89 SER A C 1
ATOM 693 O O . SER A 1 89 ? 10.121 -9.447 -13.594 1.00 81.81 89 SER A O 1
ATOM 695 N N . VAL A 1 90 ? 9.516 -8.428 -15.518 1.00 81.19 90 VAL A N 1
ATOM 696 C CA . VAL A 1 90 ? 9.404 -7.074 -14.953 1.00 81.19 90 VAL A CA 1
ATOM 697 C C . VAL A 1 90 ? 8.331 -7.044 -13.870 1.00 81.19 90 VAL A C 1
ATOM 699 O O . VAL A 1 90 ? 8.632 -6.614 -12.760 1.00 81.19 90 VAL A O 1
ATOM 702 N N . ARG A 1 91 ? 7.126 -7.581 -14.127 1.00 83.19 91 ARG A N 1
ATOM 703 C CA . ARG A 1 91 ? 6.053 -7.621 -13.114 1.00 83.19 91 ARG A CA 1
ATOM 704 C C . ARG A 1 91 ? 6.462 -8.351 -11.844 1.00 83.19 91 ARG A C 1
ATOM 706 O O . ARG A 1 91 ? 6.216 -7.842 -10.760 1.00 83.19 91 ARG A O 1
ATOM 713 N N . LYS A 1 92 ? 7.089 -9.528 -11.963 1.00 85.50 92 LYS A N 1
ATOM 714 C 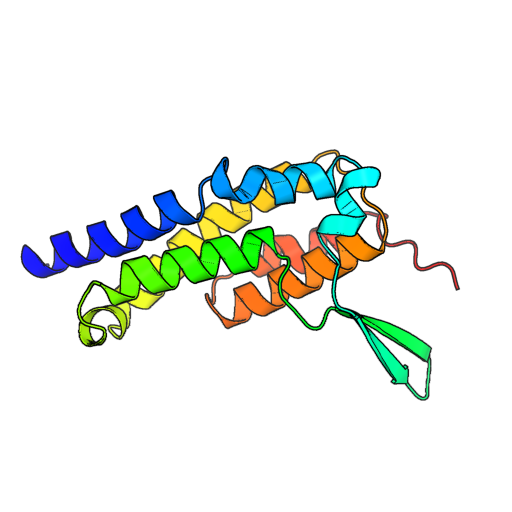CA . LYS A 1 92 ? 7.504 -10.314 -10.792 1.00 85.50 92 LYS A CA 1
ATOM 715 C C . LYS A 1 92 ? 8.535 -9.559 -9.950 1.00 85.50 92 LYS A C 1
ATOM 717 O O . LYS A 1 92 ? 8.447 -9.574 -8.730 1.00 85.50 92 LYS A O 1
ATOM 722 N N . ARG A 1 93 ? 9.507 -8.901 -10.587 1.00 84.69 93 ARG A N 1
ATOM 723 C CA . ARG A 1 93 ? 10.539 -8.129 -9.876 1.00 84.69 93 ARG A CA 1
ATOM 724 C C . ARG A 1 93 ? 9.991 -6.839 -9.280 1.00 84.69 93 ARG A C 1
ATOM 726 O O . ARG A 1 93 ? 10.329 -6.528 -8.149 1.00 84.69 93 ARG A O 1
ATOM 733 N N . LEU A 1 94 ? 9.130 -6.133 -10.011 1.00 86.31 94 LEU A N 1
ATOM 734 C CA . LEU A 1 94 ? 8.435 -4.957 -9.500 1.00 86.31 94 LEU A CA 1
ATOM 735 C C . LEU A 1 94 ? 7.589 -5.324 -8.280 1.00 86.31 94 LEU A C 1
ATOM 737 O O . LEU A 1 94 ? 7.728 -4.684 -7.249 1.00 86.31 94 LEU A O 1
ATOM 741 N N . ALA A 1 95 ? 6.784 -6.388 -8.370 1.00 87.50 95 ALA A N 1
ATOM 742 C CA . ALA A 1 95 ? 6.005 -6.886 -7.241 1.00 87.50 95 ALA A CA 1
ATOM 743 C C . ALA A 1 95 ? 6.903 -7.228 -6.048 1.00 87.50 95 ALA A C 1
ATOM 745 O O . ALA A 1 95 ? 6.617 -6.800 -4.939 1.00 87.50 95 ALA A O 1
ATOM 746 N N . ALA A 1 96 ? 8.030 -7.905 -6.283 1.00 87.62 96 ALA A N 1
ATOM 747 C CA . ALA A 1 96 ? 8.983 -8.224 -5.229 1.00 87.62 96 ALA A CA 1
ATOM 748 C C . ALA A 1 96 ? 9.630 -6.980 -4.588 1.00 87.62 96 ALA A C 1
ATOM 750 O O . ALA A 1 96 ? 9.886 -6.991 -3.385 1.00 87.62 96 ALA A O 1
ATOM 751 N N . GLU A 1 97 ? 9.918 -5.930 -5.357 1.00 89.88 97 GLU A N 1
ATOM 752 C CA . GLU A 1 97 ? 10.498 -4.682 -4.843 1.00 89.88 97 GLU A CA 1
ATOM 753 C C . GLU A 1 97 ? 9.459 -3.876 -4.052 1.00 89.88 97 GLU A C 1
ATOM 755 O O . GLU A 1 97 ? 9.715 -3.461 -2.926 1.00 89.88 97 GLU A O 1
ATOM 760 N N . VAL A 1 98 ? 8.256 -3.723 -4.608 1.00 88.81 98 VAL A N 1
ATOM 761 C CA . VAL A 1 98 ? 7.119 -3.054 -3.960 1.00 88.81 98 VAL A CA 1
ATOM 762 C C . VAL A 1 98 ? 6.758 -3.767 -2.656 1.00 88.81 98 VAL A C 1
ATOM 764 O O . VAL A 1 98 ? 6.637 -3.122 -1.616 1.00 88.81 98 VAL A O 1
ATOM 767 N N . ALA A 1 99 ? 6.684 -5.100 -2.685 1.00 87.12 99 ALA A N 1
ATOM 768 C CA . ALA A 1 99 ? 6.470 -5.921 -1.502 1.00 87.12 99 ALA A CA 1
ATOM 769 C C . ALA A 1 99 ? 7.563 -5.733 -0.463 1.00 87.12 99 ALA A C 1
ATOM 771 O O . ALA A 1 99 ? 7.250 -5.635 0.715 1.00 87.12 99 ALA A O 1
ATOM 772 N N . HIS A 1 100 ? 8.829 -5.642 -0.877 1.00 87.69 100 HIS A N 1
ATOM 773 C CA . HIS A 1 100 ? 9.933 -5.400 0.044 1.00 87.69 100 HIS A CA 1
ATOM 774 C C . HIS A 1 100 ? 9.827 -4.046 0.751 1.00 87.69 100 HIS A C 1
ATOM 776 O O . HIS A 1 100 ? 9.945 -3.991 1.973 1.00 87.69 100 HIS A O 1
ATOM 782 N N . LEU A 1 101 ? 9.609 -2.972 -0.011 1.00 87.38 101 LEU A N 1
ATOM 783 C CA . LEU A 1 101 ? 9.561 -1.603 0.509 1.00 87.38 101 LEU A CA 1
ATOM 784 C C . LEU A 1 101 ? 8.371 -1.404 1.450 1.00 87.38 101 LEU A C 1
ATOM 786 O O . LEU A 1 101 ? 8.515 -0.832 2.534 1.00 87.38 101 LEU A O 1
ATOM 790 N N . LEU A 1 102 ? 7.207 -1.927 1.057 1.00 85.00 102 LEU A N 1
ATOM 791 C CA . LEU A 1 102 ? 6.008 -1.882 1.883 1.00 85.00 102 LEU A CA 1
ATOM 792 C C . LEU A 1 102 ? 6.178 -2.746 3.127 1.00 85.00 102 LEU A C 1
ATOM 794 O O . LEU A 1 102 ? 5.946 -2.252 4.219 1.00 85.00 102 LEU A O 1
ATOM 798 N N . ALA A 1 103 ? 6.661 -3.981 2.993 1.00 81.50 103 ALA A N 1
ATOM 799 C CA . ALA A 1 103 ? 6.974 -4.846 4.129 1.00 81.50 103 ALA A CA 1
ATOM 800 C C . ALA A 1 103 ? 7.859 -4.146 5.162 1.00 81.50 103 ALA A C 1
ATOM 802 O O . ALA A 1 103 ? 7.519 -4.123 6.341 1.00 81.50 103 A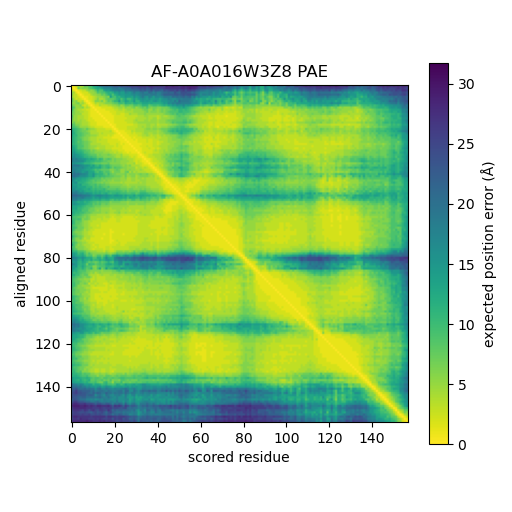LA A O 1
ATOM 803 N N . LEU A 1 104 ? 8.968 -3.547 4.720 1.00 84.38 104 LEU A N 1
ATOM 804 C CA . LEU A 1 104 ? 9.887 -2.829 5.599 1.00 84.38 104 LEU A CA 1
ATOM 805 C C . LEU A 1 104 ? 9.166 -1.690 6.333 1.00 84.38 104 LEU A C 1
ATOM 807 O O . LEU A 1 104 ? 9.146 -1.657 7.557 1.00 84.38 104 LEU A O 1
ATOM 811 N N . THR A 1 105 ? 8.485 -0.823 5.583 1.00 83.44 105 THR A N 1
ATOM 812 C CA . THR A 1 105 ? 7.746 0.320 6.141 1.00 83.44 105 THR A CA 1
ATOM 813 C C . THR A 1 105 ? 6.660 -0.111 7.129 1.00 83.44 105 THR A C 1
ATOM 815 O O . THR A 1 105 ? 6.478 0.520 8.165 1.00 83.44 105 THR A O 1
ATOM 818 N N . LEU A 1 106 ? 5.935 -1.186 6.817 1.00 79.56 106 LEU A N 1
ATOM 819 C CA . LEU A 1 106 ? 4.876 -1.723 7.664 1.00 79.56 106 LEU A CA 1
ATOM 820 C C . LEU A 1 106 ? 5.434 -2.383 8.928 1.00 79.56 106 LEU A C 1
ATOM 822 O O . LEU A 1 106 ? 4.846 -2.225 9.992 1.00 79.56 106 LEU A O 1
ATOM 826 N N . THR A 1 107 ? 6.568 -3.084 8.830 1.00 79.31 107 THR A N 1
ATOM 827 C CA . THR A 1 107 ? 7.265 -3.654 9.997 1.00 79.31 107 THR A CA 1
ATOM 828 C C . THR A 1 107 ? 7.586 -2.549 10.989 1.00 79.31 107 THR A C 1
ATOM 830 O O . THR A 1 107 ? 7.151 -2.607 12.139 1.00 79.31 107 THR A O 1
ATOM 833 N N . ASP A 1 108 ? 8.268 -1.515 10.496 1.00 78.62 108 ASP A N 1
ATOM 834 C CA . ASP A 1 108 ? 8.694 -0.367 11.290 1.00 78.62 108 ASP A CA 1
ATOM 835 C C . ASP A 1 108 ? 7.483 0.372 11.880 1.00 78.62 108 ASP A C 1
ATOM 837 O O . ASP A 1 108 ? 7.537 0.869 13.001 1.00 78.62 108 ASP A O 1
ATOM 841 N N . ALA A 1 109 ? 6.370 0.438 11.138 1.00 77.81 109 ALA A N 1
ATOM 842 C CA . ALA A 1 109 ? 5.148 1.097 11.589 1.00 77.81 109 ALA A CA 1
ATOM 843 C C . ALA A 1 109 ? 4.411 0.335 12.695 1.00 77.81 109 ALA A C 1
ATOM 845 O O . ALA A 1 109 ? 3.777 0.969 13.535 1.00 77.81 109 ALA A O 1
ATOM 846 N N . ILE A 1 110 ? 4.442 -1.001 12.680 1.00 79.06 110 ILE A N 1
ATOM 847 C CA . ILE A 1 110 ? 3.727 -1.856 13.642 1.00 79.06 110 ILE A CA 1
ATOM 848 C C . ILE A 1 110 ? 4.540 -2.033 14.933 1.00 79.06 110 ILE A C 1
ATOM 850 O O . ILE A 1 110 ? 3.959 -2.203 16.018 1.00 79.06 110 ILE A O 1
ATOM 854 N N . GLU A 1 111 ? 5.869 -1.988 14.832 1.00 75.12 111 GLU A N 1
ATOM 855 C CA . GLU A 1 111 ? 6.777 -2.049 15.973 1.00 75.12 111 GLU A CA 1
ATOM 856 C C . GLU A 1 111 ? 6.551 -0.838 16.897 1.00 75.12 111 GLU A C 1
ATOM 858 O O . GLU A 1 111 ? 6.756 0.313 16.532 1.00 75.12 111 GLU A O 1
ATOM 863 N N . GLY A 1 112 ? 6.044 -1.087 18.109 1.00 67.50 112 GLY A N 1
ATOM 864 C CA . GLY A 1 112 ? 5.704 -0.022 19.064 1.00 67.50 112 GLY A CA 1
ATOM 865 C C . GLY A 1 112 ? 4.401 0.743 18.779 1.00 67.50 112 GLY A C 1
ATOM 866 O O . GLY A 1 112 ? 4.111 1.705 19.484 1.00 67.50 112 GLY A O 1
ATOM 867 N N . ALA A 1 113 ? 3.594 0.318 17.802 1.00 75.06 113 ALA A N 1
ATOM 868 C CA . ALA A 1 113 ? 2.334 0.983 17.460 1.00 75.06 113 ALA A CA 1
ATOM 869 C C . ALA A 1 113 ? 1.295 0.964 18.594 1.00 75.06 113 ALA A C 1
ATOM 871 O O . ALA A 1 113 ? 0.957 -0.112 19.103 1.00 75.06 113 ALA A O 1
ATOM 872 N N . ASP A 1 114 ? 0.718 2.133 18.872 1.00 76.38 114 ASP A N 1
ATOM 873 C CA . ASP A 1 114 ? -0.452 2.361 19.731 1.00 76.38 114 ASP A CA 1
ATOM 874 C C . ASP A 1 114 ? -1.587 2.971 18.889 1.00 76.38 114 ASP A C 1
ATOM 876 O O . ASP A 1 114 ? -2.012 4.107 19.077 1.00 76.38 114 ASP A O 1
ATOM 880 N N . ALA A 1 115 ? -2.001 2.253 17.841 1.00 76.81 115 ALA A N 1
ATOM 881 C CA . ALA A 1 115 ? -3.016 2.733 16.909 1.00 76.81 115 ALA A CA 1
ATOM 882 C C . ALA A 1 115 ? -4.434 2.368 17.369 1.00 76.81 115 ALA A C 1
ATOM 884 O O . ALA A 1 115 ? -4.663 1.318 17.973 1.00 76.81 115 ALA A O 1
ATOM 885 N N . VAL A 1 116 ? -5.410 3.198 16.997 1.00 80.56 116 VAL A N 1
ATOM 886 C CA . VAL A 1 116 ? -6.833 2.898 17.202 1.00 80.56 116 VAL A CA 1
ATOM 887 C C . VAL A 1 116 ? -7.298 1.750 16.298 1.00 80.56 116 VAL A C 1
ATOM 889 O O . VAL A 1 116 ? -6.724 1.500 15.238 1.00 80.56 116 VAL A O 1
ATOM 892 N N . GLN A 1 117 ? -8.385 1.075 16.681 1.00 81.62 117 GLN A N 1
ATOM 893 C CA . GLN A 1 117 ? -8.927 -0.091 15.966 1.00 81.62 117 GLN A CA 1
ATOM 894 C C . GLN A 1 117 ? -9.121 0.145 14.459 1.00 81.62 117 GLN A C 1
ATOM 896 O O . GLN A 1 117 ? -8.749 -0.701 13.648 1.00 81.62 117 GLN A O 1
ATOM 901 N N . ARG A 1 118 ? -9.663 1.306 14.067 1.00 84.31 118 ARG A N 1
ATOM 902 C CA . ARG A 1 118 ? -9.878 1.640 12.649 1.00 84.31 118 ARG A CA 1
ATOM 903 C C . ARG A 1 118 ? -8.574 1.685 11.848 1.00 84.31 118 ARG A C 1
ATOM 905 O O . ARG A 1 118 ? -8.567 1.238 10.706 1.00 84.31 118 ARG A O 1
ATOM 912 N N . THR A 1 119 ? -7.470 2.137 12.443 1.00 86.06 119 THR A N 1
ATOM 913 C CA . THR A 1 119 ? -6.153 2.118 11.790 1.00 86.06 119 THR A CA 1
ATOM 914 C C . THR A 1 119 ? -5.693 0.689 11.518 1.00 86.06 119 THR A C 1
ATOM 916 O O . THR A 1 119 ? -5.214 0.400 10.426 1.00 86.06 119 THR A O 1
ATOM 919 N N . TRP A 1 120 ? -5.886 -0.226 12.475 1.00 84.56 120 TRP A N 1
ATOM 920 C CA . TRP A 1 120 ? -5.532 -1.639 12.303 1.00 84.56 120 TRP A CA 1
ATOM 921 C C . TRP A 1 120 ? -6.327 -2.306 11.185 1.00 84.56 120 TRP A C 1
ATOM 923 O O . TRP A 1 120 ? -5.761 -3.012 10.353 1.00 84.56 120 TRP A O 1
ATOM 933 N N . ILE A 1 121 ? -7.634 -2.059 11.140 1.00 86.56 121 ILE A N 1
ATOM 934 C CA . ILE A 1 121 ? -8.503 -2.601 10.095 1.00 86.56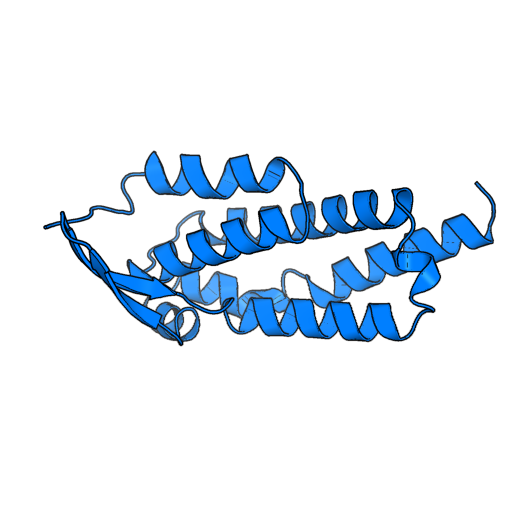 121 ILE A CA 1
ATOM 935 C C . ILE A 1 121 ? -8.138 -2.009 8.719 1.00 86.56 121 ILE A C 1
ATOM 937 O O . ILE A 1 121 ? -8.077 -2.753 7.742 1.00 86.56 121 ILE A O 1
ATOM 941 N N . GLN A 1 122 ? -7.827 -0.710 8.630 1.00 89.12 122 GLN A N 1
ATOM 942 C CA . GLN A 1 122 ? -7.335 -0.094 7.391 1.00 89.12 122 GLN A CA 1
ATOM 943 C C . GLN A 1 122 ? -6.004 -0.707 6.934 1.00 89.12 122 GLN A C 1
ATOM 945 O O . GLN A 1 122 ? -5.841 -1.020 5.760 1.00 89.12 122 GLN A O 1
ATOM 950 N N . LEU A 1 123 ? -5.065 -0.933 7.855 1.00 86.75 123 LEU A N 1
ATOM 951 C CA . LEU A 1 123 ? -3.792 -1.601 7.572 1.00 86.75 123 LEU A CA 1
ATOM 952 C C . LEU A 1 123 ? -4.005 -3.030 7.041 1.00 86.75 123 LEU A C 1
ATOM 954 O O . LEU A 1 123 ? -3.361 -3.426 6.068 1.00 86.75 123 LEU A O 1
ATOM 958 N N . LEU A 1 124 ? -4.931 -3.790 7.634 1.00 85.50 124 LEU A N 1
ATOM 959 C CA . LEU A 1 124 ? -5.317 -5.118 7.143 1.00 85.50 124 LEU A CA 1
ATOM 960 C C . LEU A 1 124 ? -5.894 -5.061 5.725 1.00 85.50 124 LEU A C 1
ATOM 962 O O . LEU A 1 124 ? -5.497 -5.854 4.866 1.00 85.5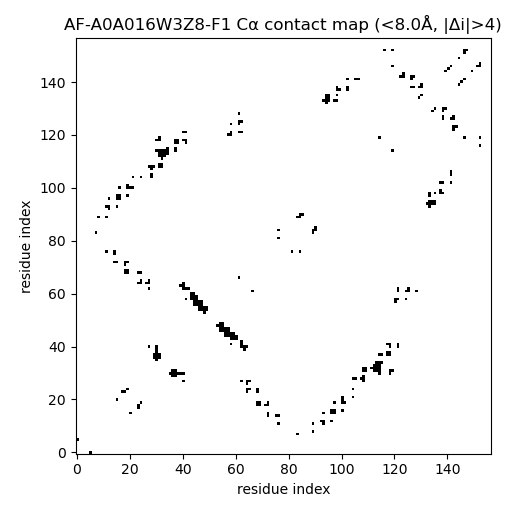0 124 LEU A O 1
ATOM 966 N N . PHE A 1 125 ? -6.805 -4.117 5.479 1.00 89.06 125 PHE A N 1
ATOM 967 C CA . PHE A 1 125 ? -7.385 -3.883 4.161 1.00 89.06 125 PHE A CA 1
ATOM 968 C C . PHE A 1 125 ? -6.299 -3.553 3.129 1.00 89.06 125 PHE A C 1
ATOM 970 O O . PHE A 1 125 ? -6.202 -4.226 2.100 1.00 89.06 125 PHE A O 1
ATOM 977 N N . ASP A 1 126 ? -5.423 -2.595 3.438 1.00 89.19 126 ASP A N 1
ATOM 978 C CA . ASP A 1 126 ? -4.318 -2.180 2.575 1.00 89.19 126 ASP A CA 1
ATOM 979 C C . ASP A 1 126 ? -3.399 -3.360 2.242 1.00 89.19 126 ASP A C 1
ATOM 981 O O . ASP A 1 126 ? -3.105 -3.607 1.072 1.00 89.19 126 ASP A O 1
ATOM 985 N N . CYS A 1 127 ? -2.998 -4.149 3.245 1.00 85.62 127 CYS A N 1
ATOM 986 C CA . CYS A 1 127 ? -2.173 -5.342 3.041 1.00 85.62 127 CYS A CA 1
ATOM 987 C C . CYS A 1 127 ? -2.856 -6.357 2.119 1.00 85.62 127 CYS A C 1
ATOM 989 O O . CYS A 1 127 ? -2.205 -6.958 1.258 1.00 85.62 127 CYS A O 1
ATOM 991 N N . ARG A 1 128 ? -4.172 -6.548 2.271 1.00 86.75 128 ARG A N 1
ATOM 992 C CA . ARG A 1 128 ? -4.935 -7.480 1.439 1.00 86.75 128 ARG A CA 1
ATOM 993 C C . ARG A 1 128 ? -4.993 -7.009 -0.010 1.00 86.75 128 ARG A C 1
ATOM 995 O O . ARG A 1 128 ? -4.717 -7.812 -0.905 1.00 86.75 128 ARG A O 1
ATOM 1002 N N . VAL A 1 129 ? -5.283 -5.732 -0.244 1.00 88.50 129 VAL A N 1
ATOM 1003 C CA . VAL A 1 129 ? -5.293 -5.147 -1.593 1.00 88.50 129 VAL A CA 1
ATOM 1004 C C . VAL A 1 129 ? -3.899 -5.212 -2.221 1.00 88.50 129 VAL A C 1
ATOM 1006 O O . VAL A 1 129 ? -3.758 -5.677 -3.353 1.00 88.50 129 VAL A O 1
ATOM 100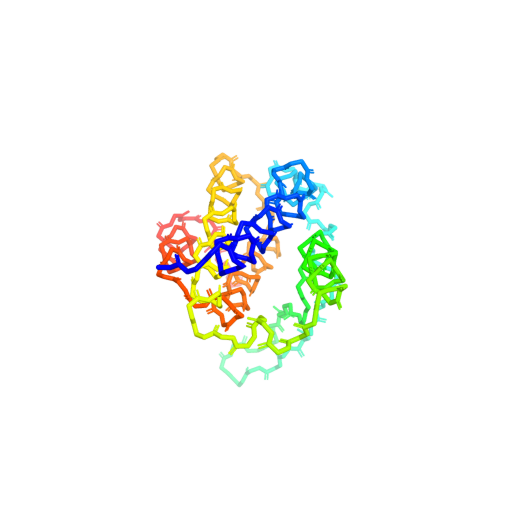9 N N . LEU A 1 130 ? -2.853 -4.849 -1.476 1.00 87.88 130 LEU A N 1
ATOM 1010 C CA . LEU A 1 130 ? -1.467 -4.915 -1.944 1.00 87.88 130 LEU A CA 1
ATOM 1011 C C . LEU A 1 130 ? -1.045 -6.338 -2.315 1.00 87.88 130 LEU A C 1
ATOM 1013 O O . LEU A 1 130 ? -0.430 -6.522 -3.361 1.00 87.88 130 LEU A O 1
ATOM 1017 N N . SER A 1 131 ? -1.442 -7.346 -1.533 1.00 85.25 131 SER A N 1
ATOM 1018 C CA . SER A 1 131 ? -1.169 -8.753 -1.855 1.00 85.25 131 SER A CA 1
ATOM 1019 C C . SER A 1 131 ? -1.833 -9.212 -3.161 1.00 85.25 131 SER A C 1
ATOM 1021 O O . SER A 1 131 ? -1.305 -10.084 -3.849 1.00 85.25 131 SER A O 1
ATOM 1023 N N . ALA A 1 132 ? -2.967 -8.608 -3.535 1.00 86.75 132 ALA A N 1
ATOM 1024 C CA . ALA A 1 132 ? -3.631 -8.873 -4.807 1.00 86.75 132 ALA A CA 1
ATOM 1025 C C . ALA A 1 132 ? -2.967 -8.118 -5.974 1.00 86.75 132 ALA A C 1
ATOM 1027 O O . ALA A 1 132 ? -2.828 -8.676 -7.063 1.00 86.75 132 ALA A O 1
ATOM 1028 N N . MET A 1 133 ? -2.534 -6.869 -5.754 1.00 86.00 133 MET A N 1
ATOM 1029 C CA . MET A 1 133 ? -1.871 -6.038 -6.772 1.00 86.00 133 MET A CA 1
ATOM 1030 C C . MET A 1 133 ? -0.435 -6.493 -7.070 1.00 86.00 133 MET A C 1
ATOM 1032 O O . MET A 1 133 ? -0.008 -6.506 -8.226 1.00 86.00 133 MET A O 1
ATOM 1036 N N . PHE A 1 134 ? 0.304 -6.885 -6.033 1.00 86.25 134 PHE A N 1
ATOM 1037 C CA . PHE A 1 134 ? 1.707 -7.287 -6.085 1.00 86.25 134 PHE A CA 1
ATOM 1038 C C . PHE A 1 134 ? 1.879 -8.630 -5.363 1.00 86.25 134 PHE A C 1
ATOM 1040 O O . PHE A 1 134 ? 2.323 -8.658 -4.223 1.00 86.25 134 PHE A O 1
ATOM 1047 N N . PRO A 1 135 ? 1.527 -9.766 -5.989 1.00 81.44 135 PRO A N 1
ATOM 1048 C CA . PRO A 1 135 ? 1.559 -11.056 -5.304 1.00 81.44 135 PRO A CA 1
ATOM 1049 C C . PRO A 1 135 ? 2.970 -11.421 -4.826 1.00 81.44 135 PRO A C 1
ATOM 1051 O O . PRO A 1 135 ? 3.863 -11.665 -5.642 1.00 81.44 135 PRO A O 1
ATOM 1054 N N . ASP A 1 136 ? 3.157 -11.457 -3.506 1.00 83.19 136 ASP A N 1
ATOM 1055 C CA . ASP A 1 136 ? 4.407 -11.812 -2.835 1.00 83.19 136 ASP A CA 1
ATOM 1056 C C . ASP A 1 136 ? 4.118 -12.311 -1.408 1.00 83.19 136 ASP A C 1
ATOM 1058 O O . ASP A 1 136 ? 3.302 -11.732 -0.685 1.00 83.19 136 ASP A O 1
ATOM 1062 N N . ASP A 1 137 ? 4.800 -13.379 -0.992 1.00 74.19 137 ASP A N 1
ATOM 1063 C CA . ASP A 1 137 ? 4.559 -14.049 0.293 1.00 74.19 137 ASP A CA 1
ATOM 1064 C C . ASP A 1 137 ? 4.883 -13.158 1.502 1.00 74.19 137 ASP A C 1
ATOM 1066 O O . ASP A 1 137 ? 4.394 -13.398 2.609 1.00 74.19 137 ASP A O 1
ATOM 1070 N N . ARG A 1 138 ? 5.667 -12.088 1.307 1.00 75.50 138 ARG A N 1
ATOM 1071 C CA . ARG A 1 138 ? 5.989 -11.134 2.375 1.00 75.50 138 ARG A CA 1
ATOM 1072 C C . ARG A 1 138 ? 4.741 -10.497 2.971 1.00 75.50 138 ARG A C 1
ATOM 1074 O O . ARG A 1 138 ? 4.688 -10.351 4.184 1.00 75.50 138 ARG A O 1
ATOM 1081 N N . TYR A 1 139 ? 3.702 -10.216 2.186 1.00 67.62 139 TYR A N 1
ATOM 1082 C CA . TYR A 1 139 ? 2.452 -9.660 2.723 1.00 67.62 139 TYR A CA 1
ATOM 1083 C C . TYR A 1 139 ? 1.720 -10.620 3.672 1.00 67.62 139 TYR A C 1
ATOM 1085 O O . TYR A 1 139 ? 1.084 -10.172 4.628 1.00 67.62 139 TYR A O 1
ATOM 1093 N N . CYS A 1 140 ? 1.840 -11.935 3.456 1.00 59.62 140 CYS A N 1
ATOM 1094 C CA . CYS A 1 140 ? 1.269 -12.950 4.344 1.00 59.62 140 CYS A CA 1
ATOM 1095 C C . CYS A 1 140 ? 1.984 -13.009 5.700 1.00 59.62 140 CYS A C 1
ATOM 1097 O O . CYS A 1 140 ? 1.335 -13.289 6.707 1.00 59.62 140 CYS A O 1
ATOM 1099 N N . ALA A 1 141 ? 3.284 -12.697 5.743 1.00 61.53 141 ALA A N 1
ATOM 1100 C CA . ALA A 1 141 ? 4.029 -12.592 6.997 1.00 61.53 141 ALA A CA 1
ATOM 1101 C C . ALA A 1 141 ? 3.572 -11.394 7.857 1.00 61.53 141 ALA A C 1
ATOM 1103 O O . ALA A 1 141 ? 3.603 -11.488 9.080 1.00 61.53 141 ALA A O 1
ATOM 1104 N N . PHE A 1 142 ? 3.106 -10.301 7.234 1.00 57.81 142 PHE A N 1
ATOM 1105 C CA . PHE A 1 142 ? 2.695 -9.074 7.934 1.00 57.81 142 PHE A CA 1
ATOM 1106 C C . PHE A 1 142 ? 1.228 -9.043 8.349 1.00 57.81 142 PHE A C 1
ATOM 1108 O O . PHE A 1 142 ? 0.919 -8.716 9.493 1.00 57.81 142 PHE A O 1
ATOM 1115 N N . GLY A 1 143 ? 0.324 -9.331 7.410 1.00 54.91 143 GLY A N 1
ATOM 1116 C CA . GLY A 1 143 ? -1.083 -8.966 7.563 1.00 54.91 143 GLY A CA 1
ATOM 1117 C C . GLY A 1 143 ? -1.839 -9.822 8.574 1.00 54.91 143 GLY A C 1
ATOM 1118 O O . GLY A 1 143 ? -2.616 -9.295 9.356 1.00 54.91 143 GLY A O 1
ATOM 1119 N N . PHE A 1 144 ? -1.618 -11.136 8.591 1.00 52.59 144 PHE A N 1
ATOM 1120 C CA . PHE A 1 144 ? -2.476 -12.029 9.375 1.00 52.59 144 PHE A CA 1
ATOM 1121 C C . PHE A 1 144 ? -1.886 -12.385 10.736 1.00 52.59 144 PHE A C 1
ATOM 1123 O O . PHE A 1 144 ? -2.539 -12.162 11.749 1.00 52.59 144 PHE A O 1
ATOM 1130 N N . ASN A 1 145 ? -0.647 -12.870 10.795 1.00 52.50 145 ASN A N 1
ATOM 1131 C CA . ASN A 1 145 ? -0.115 -13.401 12.052 1.00 52.50 145 ASN A CA 1
ATOM 1132 C C . ASN A 1 145 ? 0.257 -12.287 13.044 1.00 52.50 145 ASN A C 1
ATOM 1134 O O . ASN A 1 145 ? -0.137 -12.352 14.197 1.00 52.50 145 ASN A O 1
ATOM 1138 N N . CYS A 1 146 ? 0.910 -11.196 12.624 1.00 54.41 146 CYS A N 1
ATOM 1139 C CA . CYS A 1 146 ? 1.318 -10.136 13.561 1.00 54.41 146 CYS A CA 1
ATOM 1140 C C . CYS A 1 146 ? 0.140 -9.357 14.177 1.00 54.41 146 CYS A C 1
ATOM 1142 O O . CYS A 1 146 ? 0.204 -8.962 15.341 1.00 54.41 146 CYS A O 1
ATOM 1144 N N . ILE A 1 147 ? -0.929 -9.131 13.408 1.00 56.00 147 ILE A N 1
ATOM 1145 C CA . ILE A 1 147 ? -2.099 -8.359 13.854 1.00 56.00 147 ILE A CA 1
ATOM 1146 C C . ILE A 1 147 ? -3.088 -9.243 14.641 1.00 56.00 147 ILE A C 1
ATOM 1148 O O . ILE A 1 147 ? -3.703 -8.753 15.590 1.00 56.00 147 ILE A O 1
ATOM 1152 N N . LEU A 1 148 ? -3.204 -10.540 14.309 1.00 52.47 148 LEU A N 1
ATOM 1153 C CA . LEU A 1 148 ? -4.098 -11.481 15.004 1.00 52.47 148 LEU A CA 1
ATOM 1154 C C . LEU A 1 148 ? -3.442 -12.201 16.197 1.00 52.47 148 LEU A C 1
ATOM 1156 O O . LEU A 1 148 ? -4.095 -12.335 17.230 1.00 52.47 148 LEU A O 1
ATOM 1160 N N . ASP A 1 149 ? -2.167 -12.610 16.122 1.00 49.66 149 ASP A N 1
ATOM 1161 C CA . ASP A 1 149 ? -1.473 -13.267 17.253 1.00 49.66 149 ASP A CA 1
ATOM 1162 C C . ASP A 1 149 ? -1.118 -12.270 18.370 1.00 49.66 149 ASP A C 1
ATOM 1164 O O . ASP A 1 149 ? -0.923 -12.634 19.534 1.00 49.66 149 ASP A O 1
ATOM 1168 N N . GLY A 1 150 ? -1.039 -10.982 18.035 1.00 47.53 150 GLY A N 1
ATOM 1169 C CA . GLY A 1 150 ? -0.480 -9.952 18.895 1.00 47.53 150 GLY A CA 1
ATOM 1170 C C . GLY A 1 150 ? -1.486 -9.127 19.689 1.00 47.53 150 GLY A C 1
ATOM 1171 O O . GLY A 1 150 ? -1.311 -7.927 19.691 1.00 47.53 150 GLY A O 1
ATOM 1172 N N . ARG A 1 151 ? -2.512 -9.675 20.361 1.00 49.50 151 ARG A N 1
ATOM 1173 C CA . ARG A 1 151 ? -3.341 -8.967 21.390 1.00 49.50 151 ARG A CA 1
ATOM 1174 C C . ARG A 1 151 ? -3.875 -7.536 21.063 1.00 49.50 151 ARG A C 1
ATOM 1176 O O . ARG A 1 151 ? -4.344 -6.873 21.985 1.00 49.50 151 ARG A O 1
ATOM 1183 N N . LYS A 1 152 ? -3.814 -7.033 19.820 1.00 53.38 152 LYS A N 1
ATOM 1184 C CA . LYS A 1 152 ? -4.087 -5.618 19.465 1.00 53.38 152 LYS A CA 1
ATOM 1185 C C . LYS A 1 152 ? -5.478 -5.379 18.871 1.00 53.38 152 LYS A C 1
ATOM 1187 O O . LYS A 1 152 ? -5.990 -4.270 18.958 1.00 53.38 152 LYS A O 1
ATOM 1192 N N . LEU A 1 153 ? -6.132 -6.418 18.354 1.00 50.75 153 LEU A N 1
ATOM 1193 C CA . LEU A 1 153 ? -7.571 -6.425 18.081 1.00 50.75 153 LEU A CA 1
ATOM 1194 C C . LEU A 1 153 ? -8.285 -7.148 19.229 1.00 50.75 153 LEU A C 1
ATOM 1196 O O . LEU A 1 153 ? -8.700 -8.295 19.092 1.00 50.75 153 LEU A O 1
ATOM 1200 N N . GLN A 1 154 ? -8.424 -6.496 20.386 1.00 47.69 154 GLN A N 1
ATOM 1201 C CA . GLN A 1 154 ? -9.492 -6.894 21.303 1.00 47.69 154 GLN A CA 1
ATOM 1202 C C . GLN A 1 154 ? -10.803 -6.384 20.710 1.00 47.69 154 GLN A C 1
ATOM 1204 O O . GLN A 1 154 ? -11.197 -5.240 20.922 1.00 47.69 154 GLN A O 1
ATOM 1209 N N . LEU A 1 155 ? -11.439 -7.231 19.900 1.00 44.19 155 LEU A N 1
ATOM 1210 C CA . LEU A 1 155 ? -12.830 -7.066 19.496 1.00 44.19 155 LEU A CA 1
ATOM 1211 C C . LEU A 1 155 ? -13.676 -7.269 20.755 1.00 44.19 155 LEU A C 1
ATOM 1213 O O . LEU A 1 155 ? -14.065 -8.390 21.079 1.00 44.19 155 LEU A O 1
ATOM 1217 N N . HIS A 1 156 ? -13.869 -6.203 21.528 1.00 33.84 156 HIS A N 1
ATOM 1218 C CA . HIS A 1 156 ? -14.888 -6.224 22.562 1.00 33.84 156 HIS A CA 1
ATOM 1219 C C . HIS A 1 156 ? -16.265 -6.159 21.883 1.00 33.84 156 HIS A C 1
ATOM 1221 O O . HIS A 1 156 ? -16.432 -5.335 20.980 1.00 33.84 156 HIS A O 1
ATOM 1227 N N . PRO A 1 157 ? -17.198 -7.051 22.263 1.00 36.69 157 PRO A N 1
ATOM 1228 C CA . PRO A 1 157 ? -18.575 -7.020 21.783 1.00 36.69 157 PRO A CA 1
ATOM 1229 C C . PRO A 1 157 ? -19.321 -5.763 22.241 1.00 36.69 157 PRO A C 1
ATOM 1231 O O . PRO A 1 157 ? -18.951 -5.203 23.302 1.00 36.69 157 PRO A O 1
#

Mean predicted aligned error: 8.02 Å

Sequence (157 aa):
MSDEEYHRHKFACDAAKECLSQQSLRPYVDACTQPAHGMLLALEWERLELDEVGIIEVPIVLSPPLQTALFALSCRLGEVCVAHLLSRSVRKRLAAEVAHLLALTLTDAIEGADAVQRTWIQLLFDCRVLSAMFPDDRYCAFGFNCILDGRKLQLHP

pLDDT: mean 79.48, std 12.89, range [33.84, 94.06]